Protein AF-A0A7L0NDQ8-F1 (afdb_monomer)

Organism: NCBI:txid1118560

Mean predicted aligned error: 12.48 Å

Nearest PDB structures (foldseek):
  2i13-assembly1_A  TM=5.986E-01  e=2.181E-05  Mus musculus
  6b0r-assembly1_D  TM=6.514E-01  e=5.040E-05  Homo sapiens
  7eyi-assembly1_G  TM=6.797E-01  e=2.495E-04  Homo sapiens
  8ssr-assembly2_D  TM=6.108E-01  e=1.079E-04  Homo sapiens
  7w1m-assembly1_H  TM=6.231E-01  e=1.464E-04  Homo sapiens

Foldseek 3Di:
DPPPPPPDDPDQPQVQAAPVPRDGDNDPVVSVLVVCVVVVVQVQADPVPRDGHVDPVVSVVVVCVVVVD

Secondary structure (DSSP, 8-state):
---------TT----EE-TTT--EESSHHHHHHHHHHHTT---EE-TTT--EESSHHHHHHHHHHHH--

Sequence (69 aa):
LLTHQRTHSPGAHKPDRCPRCGRGFADTAALARHQKSHLGGKPFECGVCGKAFAWSSHLERHRRIHTGE

Radius of gyration: 16.07 Å; Cα contacts (8 Å, |Δi|>4): 65; chains: 1; bounding box: 29×24×41 Å

pLDDT: mean 74.78, std 14.42, range [42.0, 92.5]

Structure (mmCIF, N/CA/C/O backbone):
data_AF-A0A7L0NDQ8-F1
#
_entry.id   AF-A0A7L0NDQ8-F1
#
loop_
_atom_site.group_PDB
_atom_site.id
_atom_site.type_symbol
_atom_site.label_atom_id
_atom_site.label_alt_id
_atom_site.label_comp_id
_atom_site.label_asym_id
_atom_site.label_entity_id
_atom_site.label_seq_id
_atom_site.pdbx_PDB_ins_code
_atom_site.Cartn_x
_atom_site.Cartn_y
_atom_site.Cartn_z
_atom_site.occupancy
_atom_site.B_iso_or_equiv
_atom_site.auth_seq_id
_atom_site.auth_comp_id
_atom_site.auth_asym_id
_atom_site.auth_atom_id
_atom_site.pdbx_PDB_model_num
ATOM 1 N N . LEU A 1 1 ? -15.034 8.977 -24.273 1.00 42.72 1 LEU A N 1
ATOM 2 C CA . LEU A 1 1 ? -14.415 7.872 -23.503 1.00 42.72 1 LEU A CA 1
ATOM 3 C C . LEU A 1 1 ? -13.013 8.316 -23.116 1.00 42.72 1 LEU A C 1
ATOM 5 O O . LEU A 1 1 ? -12.144 8.344 -23.975 1.00 42.72 1 LEU A O 1
ATOM 9 N N . LEU A 1 2 ? -12.832 8.798 -21.884 1.00 42.00 2 LEU A N 1
ATOM 10 C CA . LEU A 1 2 ? -11.560 9.354 -21.414 1.00 42.00 2 LEU A CA 1
ATOM 11 C C . LEU A 1 2 ? -10.499 8.250 -21.411 1.00 42.00 2 LEU A C 1
ATOM 13 O O . LEU A 1 2 ? -10.454 7.404 -20.521 1.00 42.00 2 LEU A O 1
ATOM 17 N N . THR A 1 3 ? -9.675 8.243 -22.455 1.00 43.19 3 THR A N 1
ATOM 18 C CA . THR A 1 3 ? -8.488 7.406 -22.571 1.00 43.19 3 THR A CA 1
ATOM 19 C C . THR A 1 3 ? -7.584 7.726 -21.390 1.00 43.19 3 THR A C 1
ATOM 21 O O . THR A 1 3 ? -6.996 8.806 -21.329 1.00 43.19 3 THR A O 1
ATOM 24 N N . HIS A 1 4 ? -7.490 6.805 -20.435 1.00 47.25 4 HIS A N 1
ATOM 25 C CA . HIS A 1 4 ? -6.504 6.861 -19.367 1.00 47.25 4 HIS A CA 1
ATOM 26 C C . HIS A 1 4 ? -5.117 6.733 -20.010 1.00 47.25 4 HIS A C 1
ATOM 28 O O . HIS A 1 4 ? -4.598 5.628 -20.198 1.00 47.25 4 HIS A O 1
ATOM 34 N N . GLN A 1 5 ? -4.546 7.872 -20.409 1.00 44.41 5 GLN A N 1
ATOM 35 C CA . GLN A 1 5 ? -3.195 7.978 -20.938 1.00 44.41 5 GLN A CA 1
ATOM 36 C C . GLN A 1 5 ? -2.235 7.501 -19.851 1.00 44.41 5 GLN A C 1
ATOM 38 O O . GLN A 1 5 ? -1.933 8.198 -18.885 1.00 44.41 5 GLN A O 1
ATOM 43 N N . ARG A 1 6 ? -1.803 6.246 -19.987 1.00 55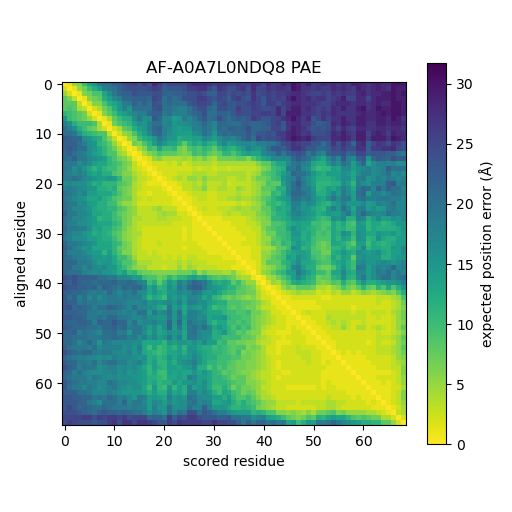.81 6 ARG A N 1
ATOM 44 C CA . ARG A 1 6 ? -0.743 5.669 -19.173 1.00 55.81 6 ARG A CA 1
ATOM 45 C C . ARG A 1 6 ? 0.540 6.375 -19.579 1.00 55.81 6 ARG A C 1
ATOM 47 O O . ARG A 1 6 ? 1.073 6.109 -20.651 1.00 55.81 6 ARG A O 1
ATOM 54 N N . THR A 1 7 ? 1.024 7.252 -18.710 1.00 47.34 7 THR A N 1
ATOM 55 C CA . THR A 1 7 ? 2.380 7.799 -18.736 1.00 47.34 7 THR A CA 1
ATOM 56 C C . THR A 1 7 ? 3.367 6.641 -18.605 1.00 47.34 7 THR A C 1
ATOM 58 O O . THR A 1 7 ? 3.783 6.246 -17.517 1.00 47.34 7 THR A O 1
ATOM 61 N N . HIS A 1 8 ? 3.703 6.032 -19.735 1.00 51.66 8 HIS A N 1
ATOM 62 C CA . HIS A 1 8 ? 4.849 5.150 -19.858 1.00 51.66 8 HIS A CA 1
ATOM 63 C C . HIS A 1 8 ? 5.987 6.000 -20.399 1.00 51.66 8 HIS A C 1
ATOM 65 O O . HIS A 1 8 ? 6.042 6.267 -21.591 1.00 51.66 8 HIS A O 1
ATOM 71 N N . SER A 1 9 ? 6.867 6.463 -19.512 1.00 53.88 9 SER A N 1
ATOM 72 C CA . SER A 1 9 ? 8.134 7.078 -19.908 1.00 53.88 9 SER A CA 1
ATOM 73 C C . SER A 1 9 ? 8.964 6.038 -20.680 1.00 53.88 9 SER A C 1
ATOM 75 O O . SER A 1 9 ? 9.333 5.013 -20.089 1.00 53.88 9 SER A O 1
ATOM 77 N N . PRO A 1 10 ? 9.245 6.250 -21.978 1.00 50.22 10 PRO A N 1
ATOM 78 C CA . PRO A 1 10 ? 10.059 5.343 -22.772 1.00 50.22 10 PRO A CA 1
ATOM 79 C C . PRO A 1 10 ? 11.528 5.637 -22.454 1.00 50.22 10 PRO A C 1
ATOM 81 O O . PRO A 1 10 ? 12.097 6.599 -22.950 1.00 50.22 10 PRO A O 1
ATOM 84 N N . GLY A 1 11 ? 12.136 4.864 -21.557 1.00 54.53 11 GLY A N 1
ATOM 85 C CA . GLY A 1 11 ? 13.558 5.064 -21.246 1.00 54.53 11 GLY A CA 1
ATOM 86 C C . GLY A 1 11 ? 14.100 4.288 -20.054 1.00 54.53 11 GLY A C 1
ATOM 87 O O . GLY A 1 11 ? 15.302 4.095 -19.951 1.00 54.53 11 GLY A O 1
ATOM 88 N N . ALA A 1 12 ? 13.243 3.775 -19.170 1.00 55.97 12 ALA A N 1
ATOM 89 C CA . ALA A 1 12 ? 13.703 2.891 -18.108 1.00 55.97 12 ALA A CA 1
ATOM 90 C C . ALA A 1 12 ? 13.639 1.437 -18.592 1.00 55.97 12 ALA A C 1
ATOM 92 O O . ALA A 1 12 ? 12.544 0.880 -18.727 1.00 55.97 12 ALA A O 1
ATOM 93 N N . HIS A 1 13 ? 14.802 0.827 -18.844 1.00 56.66 13 HIS A N 1
ATOM 94 C CA . HIS A 1 13 ? 14.932 -0.623 -18.981 1.00 56.66 13 HIS A CA 1
ATOM 95 C C . HIS A 1 13 ? 14.449 -1.249 -17.667 1.00 56.66 13 HIS A C 1
ATOM 97 O O . HIS A 1 13 ? 15.143 -1.268 -16.659 1.00 56.66 13 HIS A O 1
ATOM 103 N N . LYS A 1 14 ? 13.182 -1.655 -17.665 1.00 63.06 14 LYS A N 1
ATOM 104 C CA . LYS A 1 14 ? 12.487 -2.274 -16.540 1.00 63.06 14 LYS A CA 1
ATOM 105 C C . LYS A 1 14 ? 12.253 -3.728 -16.936 1.00 63.06 14 LYS A C 1
ATOM 107 O O . LYS A 1 14 ? 11.224 -3.985 -17.574 1.00 63.06 14 LYS A O 1
ATOM 112 N N . PRO A 1 15 ? 13.221 -4.628 -16.674 1.00 64.75 15 PRO A N 1
ATOM 113 C CA . PRO A 1 15 ? 13.105 -6.037 -17.049 1.00 64.75 15 PRO A CA 1
ATOM 114 C C . PRO A 1 15 ? 11.909 -6.681 -16.338 1.00 64.75 15 PRO A C 1
ATOM 116 O O . PRO A 1 15 ? 11.149 -7.439 -16.935 1.00 64.75 15 PRO A O 1
ATOM 119 N N . ASP A 1 16 ? 11.659 -6.261 -15.099 1.00 75.25 16 ASP A N 1
ATOM 120 C CA . ASP A 1 16 ? 10.586 -6.771 -14.262 1.00 75.25 16 ASP A CA 1
ATOM 121 C C . ASP A 1 16 ? 9.280 -5.997 -14.462 1.00 75.25 16 ASP A C 1
ATOM 123 O O . ASP A 1 16 ? 9.007 -4.952 -13.854 1.00 75.25 16 ASP A O 1
ATOM 127 N N . ARG A 1 17 ? 8.437 -6.537 -15.346 1.00 80.44 17 ARG A N 1
ATOM 128 C CA . ARG A 1 17 ? 7.077 -6.046 -15.594 1.00 80.44 17 ARG A CA 1
ATOM 129 C C . ARG A 1 17 ? 6.051 -6.913 -14.885 1.00 80.44 17 ARG A C 1
ATOM 131 O O . ARG A 1 17 ? 6.117 -8.135 -14.888 1.00 80.44 17 ARG A O 1
ATOM 138 N N . CYS A 1 18 ? 5.037 -6.268 -14.320 1.00 80.69 18 CYS A N 1
ATOM 139 C CA . CYS A 1 18 ? 3.916 -6.985 -13.736 1.00 80.69 18 CYS A CA 1
ATOM 140 C C . CYS A 1 18 ? 3.063 -7.647 -14.827 1.00 80.69 18 CYS A C 1
ATOM 142 O O . CYS A 1 18 ? 2.500 -6.915 -15.642 1.00 80.69 18 CYS A O 1
ATOM 144 N N . PRO A 1 19 ? 2.871 -8.980 -14.811 1.00 75.81 19 PRO A N 1
ATOM 145 C CA . PRO A 1 19 ? 2.083 -9.670 -15.833 1.00 75.81 19 PRO A CA 1
ATOM 146 C C . PRO A 1 19 ? 0.590 -9.318 -15.766 1.00 75.81 19 PRO A C 1
ATOM 148 O O . PRO A 1 19 ? -0.106 -9.398 -16.768 1.00 75.81 19 PRO A O 1
ATOM 151 N N . ARG A 1 20 ? 0.089 -8.873 -14.603 1.00 73.88 20 ARG A N 1
ATOM 152 C CA . ARG A 1 20 ? -1.330 -8.534 -14.421 1.00 73.88 20 ARG A CA 1
ATOM 153 C C . ARG A 1 20 ? -1.706 -7.158 -14.974 1.00 73.88 20 ARG A C 1
ATOM 155 O O . ARG A 1 20 ? -2.817 -6.979 -15.453 1.00 73.88 20 ARG A O 1
ATOM 162 N N . CYS A 1 21 ? -0.821 -6.165 -14.871 1.00 79.50 21 CYS A N 1
ATOM 163 C CA . CYS A 1 21 ? -1.155 -4.782 -15.240 1.00 79.50 21 CYS A CA 1
ATOM 164 C C . CYS A 1 21 ? -0.127 -4.091 -16.143 1.00 79.50 21 CYS A C 1
ATOM 166 O O . CYS A 1 21 ? -0.333 -2.933 -16.511 1.00 79.50 21 CYS A O 1
ATOM 168 N N . GLY A 1 22 ? 0.984 -4.748 -16.485 1.00 74.00 22 GLY A N 1
ATOM 169 C CA . GLY A 1 22 ? 2.024 -4.229 -17.378 1.00 74.00 22 GLY A CA 1
ATOM 170 C C . GLY A 1 22 ? 2.857 -3.080 -16.803 1.00 74.00 22 GLY A C 1
ATOM 171 O O . GLY A 1 22 ? 3.513 -2.363 -17.554 1.00 74.00 22 GLY A O 1
ATOM 172 N N . ARG A 1 23 ? 2.808 -2.831 -15.486 1.00 77.69 23 ARG A N 1
ATOM 173 C CA . ARG A 1 23 ? 3.648 -1.810 -14.839 1.00 77.69 23 ARG A CA 1
ATOM 174 C C . ARG A 1 23 ? 5.084 -2.324 -14.718 1.00 77.69 23 ARG A C 1
ATOM 176 O O . ARG A 1 23 ? 5.283 -3.428 -14.226 1.00 77.69 23 ARG A O 1
ATOM 183 N N . GLY A 1 24 ? 6.059 -1.532 -15.167 1.00 79.69 24 GLY A N 1
ATOM 184 C CA . GLY A 1 24 ? 7.482 -1.866 -15.068 1.00 79.69 24 GLY A CA 1
ATOM 185 C C . GLY A 1 24 ? 8.133 -1.316 -13.799 1.00 79.69 24 GLY A C 1
ATOM 186 O O . GLY A 1 24 ? 7.889 -0.159 -13.426 1.00 79.69 24 GLY A O 1
ATOM 187 N N . PHE A 1 25 ? 8.991 -2.127 -13.189 1.00 82.06 25 PHE A N 1
ATOM 188 C CA . PHE A 1 25 ? 9.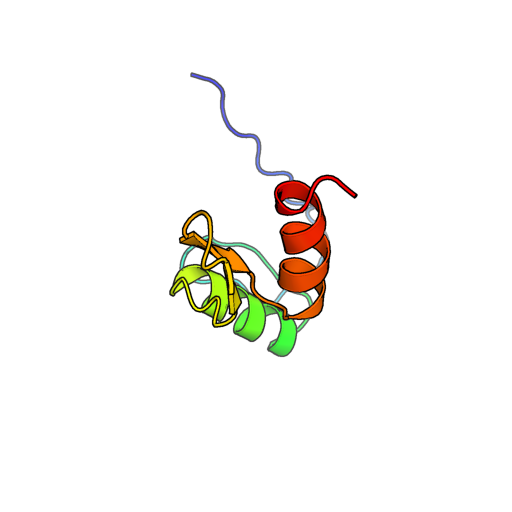746 -1.833 -11.972 1.00 82.06 25 PHE A CA 1
ATOM 189 C C . PHE A 1 25 ? 11.251 -1.912 -12.245 1.00 82.06 25 PHE A C 1
ATOM 191 O O . PHE A 1 25 ? 11.674 -2.567 -13.193 1.00 82.06 25 PHE A O 1
ATOM 198 N N . ALA A 1 26 ? 12.041 -1.180 -11.455 1.00 80.12 26 ALA A N 1
ATOM 199 C CA . ALA A 1 26 ? 13.498 -1.153 -11.595 1.00 80.12 26 ALA A CA 1
ATOM 200 C C . ALA A 1 26 ? 14.164 -2.437 -11.065 1.00 80.12 26 ALA A C 1
ATOM 202 O O . ALA A 1 26 ? 15.269 -2.765 -11.476 1.00 80.12 26 A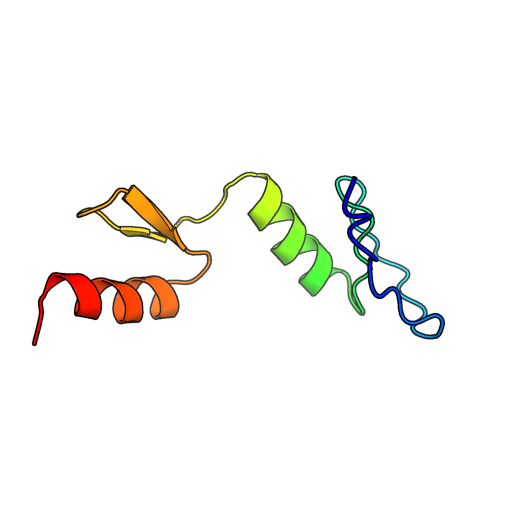LA A O 1
ATOM 203 N N . ASP A 1 27 ? 13.469 -3.174 -10.196 1.00 83.12 27 ASP A N 1
ATOM 204 C CA . ASP A 1 27 ? 13.987 -4.338 -9.488 1.00 83.12 27 ASP A CA 1
ATOM 205 C C . ASP A 1 27 ? 12.870 -5.350 -9.167 1.00 83.12 27 ASP A C 1
ATOM 207 O O . ASP A 1 27 ? 11.688 -5.004 -9.016 1.00 83.12 27 ASP A O 1
ATOM 211 N N . THR A 1 28 ? 13.266 -6.622 -9.053 1.00 83.44 28 THR A N 1
ATOM 212 C CA . THR A 1 28 ? 12.391 -7.769 -8.746 1.00 83.44 28 THR A CA 1
ATOM 213 C C . THR A 1 28 ? 11.700 -7.616 -7.389 1.00 83.44 28 THR A C 1
ATOM 215 O O . THR A 1 28 ? 10.538 -7.993 -7.236 1.00 83.44 28 THR A O 1
ATOM 218 N N . ALA A 1 29 ? 12.365 -7.006 -6.401 1.00 84.12 29 ALA A N 1
ATOM 219 C CA . ALA A 1 29 ? 11.807 -6.760 -5.072 1.00 84.12 29 ALA A CA 1
ATOM 220 C C . ALA A 1 29 ? 10.624 -5.776 -5.118 1.00 84.12 29 ALA A C 1
ATOM 222 O O . ALA A 1 29 ? 9.569 -6.031 -4.516 1.00 84.12 29 ALA A O 1
ATOM 223 N N . ALA A 1 30 ? 10.749 -4.674 -5.868 1.00 82.19 30 ALA A N 1
ATOM 224 C CA . ALA A 1 30 ? 9.640 -3.756 -6.096 1.00 82.19 30 ALA A CA 1
ATOM 225 C C . ALA A 1 30 ? 8.496 -4.416 -6.878 1.00 82.19 30 ALA A C 1
ATOM 227 O O . ALA A 1 30 ? 7.329 -4.185 -6.529 1.00 82.19 30 ALA A O 1
ATOM 228 N N . LEU A 1 31 ? 8.803 -5.268 -7.866 1.00 84.69 31 LEU A N 1
ATOM 229 C CA . LEU A 1 31 ? 7.782 -6.038 -8.578 1.00 84.69 31 LEU A CA 1
ATOM 230 C C . LEU A 1 31 ? 7.048 -7.010 -7.642 1.00 84.69 31 LEU A C 1
ATOM 232 O O . LEU A 1 31 ? 5.817 -7.018 -7.634 1.00 84.69 31 LEU A O 1
ATOM 236 N N . ALA A 1 32 ? 7.761 -7.781 -6.821 1.00 82.88 32 ALA A N 1
ATOM 237 C CA . ALA A 1 32 ? 7.169 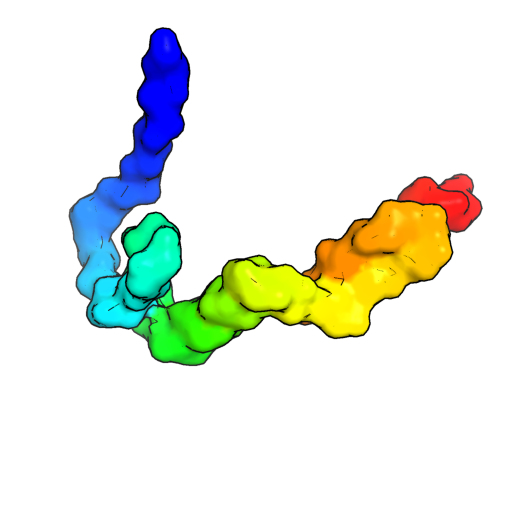-8.739 -5.887 1.00 82.88 32 ALA A CA 1
ATOM 238 C C . ALA A 1 32 ? 6.256 -8.042 -4.864 1.00 82.88 32 ALA A C 1
ATOM 240 O O . ALA A 1 32 ? 5.126 -8.475 -4.618 1.00 82.88 32 ALA A O 1
ATOM 241 N N . ARG A 1 33 ? 6.689 -6.899 -4.314 1.00 80.06 33 ARG A N 1
ATOM 242 C CA . ARG A 1 33 ? 5.848 -6.065 -3.437 1.00 80.06 33 ARG A CA 1
ATOM 243 C C . ARG A 1 33 ? 4.606 -5.552 -4.163 1.00 80.06 33 ARG A C 1
ATOM 245 O O . ARG A 1 33 ? 3.518 -5.537 -3.589 1.00 80.06 33 ARG A O 1
ATOM 252 N N . HIS A 1 34 ? 4.746 -5.144 -5.419 1.00 83.00 34 HIS A N 1
ATOM 253 C CA . HIS A 1 34 ? 3.613 -4.719 -6.228 1.00 83.00 34 HIS A CA 1
ATOM 254 C C . HIS A 1 34 ? 2.649 -5.874 -6.536 1.00 83.00 34 HIS A C 1
ATOM 256 O O . HIS A 1 34 ? 1.437 -5.685 -6.455 1.00 83.00 34 HIS A O 1
ATOM 262 N N . GLN A 1 35 ? 3.145 -7.076 -6.824 1.00 78.88 35 GLN A N 1
ATOM 263 C CA . GLN A 1 35 ? 2.306 -8.254 -7.044 1.00 78.88 35 GLN A CA 1
ATOM 264 C C . GLN A 1 35 ? 1.452 -8.594 -5.815 1.00 78.88 35 GLN A C 1
ATOM 266 O O . GLN A 1 35 ? 0.274 -8.910 -5.968 1.00 78.88 35 GLN A O 1
ATOM 271 N N . LYS A 1 36 ? 1.974 -8.408 -4.596 1.00 76.38 36 LYS A N 1
ATOM 272 C CA . LYS A 1 36 ? 1.177 -8.559 -3.361 1.00 76.38 36 LYS A CA 1
ATOM 273 C C . LYS A 1 36 ? -0.016 -7.597 -3.289 1.00 76.38 36 LYS A C 1
ATOM 275 O O . LYS A 1 36 ? -1.063 -7.971 -2.770 1.00 76.38 36 LYS A O 1
ATOM 280 N N . SER A 1 37 ? 0.091 -6.399 -3.875 1.00 73.50 37 SER A N 1
ATOM 281 C CA . SER A 1 37 ? -1.038 -5.453 -3.937 1.00 73.50 37 SER A CA 1
ATOM 282 C C . SER A 1 37 ? -2.193 -5.942 -4.814 1.00 73.50 37 SER A C 1
ATOM 284 O O . SER A 1 37 ? -3.344 -5.614 -4.540 1.00 73.50 37 SER A O 1
ATOM 286 N N . HIS A 1 38 ? -1.901 -6.765 -5.826 1.00 74.44 38 HIS A N 1
ATOM 287 C CA . HIS A 1 38 ? -2.909 -7.342 -6.718 1.00 74.44 38 HIS A CA 1
ATOM 288 C C . HIS A 1 38 ? -3.703 -8.472 -6.072 1.00 74.44 38 HIS A C 1
ATOM 290 O O . HIS A 1 38 ? -4.854 -8.698 -6.428 1.00 74.44 38 HIS A O 1
ATOM 296 N N . LEU A 1 39 ? -3.093 -9.181 -5.126 1.00 67.94 39 LEU A N 1
ATOM 297 C CA . LEU A 1 39 ? -3.745 -10.224 -4.334 1.00 67.94 39 LEU A CA 1
ATOM 298 C C . LEU A 1 39 ? -4.622 -9.639 -3.215 1.00 67.94 39 LEU A C 1
ATOM 300 O O . LEU A 1 39 ? -5.132 -10.388 -2.394 1.00 67.94 39 LEU A O 1
ATOM 304 N N . GLY A 1 40 ? -4.753 -8.308 -3.132 1.00 65.25 40 GLY A N 1
ATOM 305 C CA . GLY A 1 40 ? -5.404 -7.657 -1.997 1.00 65.25 40 GLY A CA 1
ATOM 306 C C . GLY A 1 40 ? -4.660 -7.887 -0.679 1.00 65.25 40 GLY A C 1
ATOM 307 O O . GLY A 1 40 ? -5.214 -7.597 0.373 1.00 65.25 40 GLY A O 1
ATOM 308 N N . GLY A 1 41 ? -3.411 -8.380 -0.740 1.00 64.44 41 GLY A N 1
ATOM 309 C CA . GLY A 1 41 ? -2.545 -8.732 0.383 1.00 64.44 41 GLY A CA 1
ATOM 310 C C . GLY A 1 41 ? -2.090 -7.487 1.124 1.00 64.44 41 GLY A C 1
ATOM 311 O O . GLY A 1 41 ? -0.946 -7.043 1.030 1.00 64.44 41 GLY A O 1
ATOM 312 N N . LYS A 1 42 ? -3.040 -6.884 1.812 1.00 72.44 42 LYS A N 1
ATOM 313 C CA . LYS A 1 42 ? -2.883 -5.735 2.668 1.00 72.44 42 LYS A CA 1
ATOM 314 C C . LYS A 1 42 ? -3.159 -6.257 4.071 1.00 72.44 42 LYS A C 1
ATOM 316 O O . LYS A 1 42 ? -4.300 -6.206 4.513 1.00 72.44 42 LYS A O 1
ATOM 321 N N . PRO A 1 43 ? -2.142 -6.828 4.738 1.00 75.19 43 PRO A N 1
ATOM 322 C CA . PRO A 1 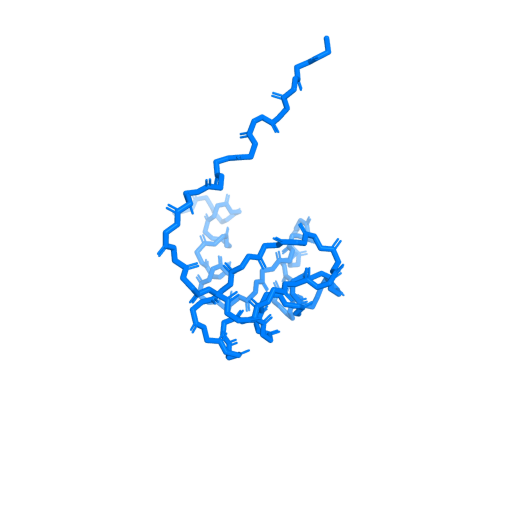43 ? -2.349 -7.521 6.007 1.00 75.19 43 PRO A CA 1
ATOM 323 C C . PRO A 1 43 ? -2.813 -6.576 7.123 1.00 75.19 43 PRO A C 1
ATOM 325 O O . PRO A 1 43 ? -3.215 -7.030 8.185 1.00 75.19 43 PRO A 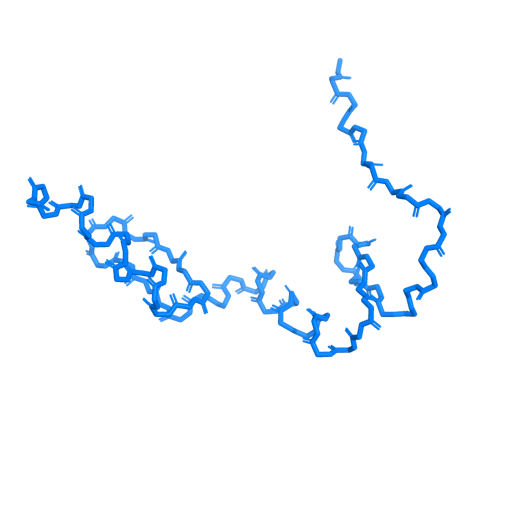O 1
ATOM 328 N N . PHE A 1 44 ? -2.753 -5.262 6.894 1.00 86.62 44 PHE A N 1
ATOM 329 C CA . PHE A 1 44 ? -3.132 -4.246 7.859 1.00 86.62 44 PHE A CA 1
ATOM 330 C C . PHE A 1 44 ? -4.504 -3.674 7.503 1.00 86.62 44 PHE A C 1
ATOM 332 O O . PHE A 1 44 ? -4.600 -2.719 6.730 1.00 86.62 44 PHE A O 1
ATOM 339 N N . GLU A 1 45 ? -5.563 -4.254 8.057 1.00 84.44 45 GLU A N 1
ATOM 340 C CA . GLU A 1 45 ? -6.938 -3.782 7.883 1.00 84.44 45 GLU A CA 1
ATOM 341 C C . GLU A 1 45 ? -7.363 -2.822 9.000 1.00 84.44 45 GLU A C 1
ATOM 343 O O . GLU A 1 45 ? -7.039 -3.002 10.172 1.00 84.44 45 GLU A O 1
ATOM 348 N N . CYS A 1 46 ? -8.091 -1.769 8.633 1.00 88.00 46 CYS A N 1
ATOM 349 C CA . CYS A 1 46 ? -8.742 -0.887 9.585 1.00 88.00 46 CYS A CA 1
ATOM 350 C C . CYS A 1 46 ? -10.033 -1.524 10.097 1.00 88.00 46 CYS A C 1
ATOM 352 O O . CYS A 1 46 ? -11.008 -1.598 9.358 1.00 88.00 46 CYS A O 1
ATOM 354 N N . GLY A 1 47 ? -10.073 -1.875 11.383 1.00 85.50 47 GLY A N 1
ATOM 355 C CA . GLY A 1 47 ? -11.268 -2.449 12.013 1.00 85.50 47 GLY A CA 1
ATOM 356 C C . GLY A 1 47 ? -12.490 -1.520 12.094 1.00 85.50 47 GLY A C 1
ATOM 357 O O . GLY A 1 47 ? -13.570 -1.993 12.414 1.00 85.50 47 GLY A O 1
ATOM 358 N N . VAL A 1 48 ? -12.349 -0.217 11.806 1.00 86.00 48 VAL A N 1
ATOM 359 C CA . VAL A 1 48 ? -13.471 0.747 11.833 1.00 86.00 48 VAL A CA 1
ATOM 360 C C . VAL A 1 48 ? -14.203 0.808 10.490 1.00 86.00 48 VAL A C 1
ATOM 362 O O . VAL A 1 48 ? -15.424 0.883 10.456 1.00 86.00 48 VAL A O 1
ATOM 365 N N . CYS A 1 49 ? -13.476 0.786 9.369 1.00 88.38 49 CYS A N 1
ATOM 366 C CA . CYS A 1 49 ? -14.065 0.980 8.036 1.00 88.38 49 CYS A CA 1
ATOM 367 C C . CYS A 1 49 ? -13.676 -0.088 7.002 1.00 88.38 49 CYS A C 1
ATOM 369 O O . CYS A 1 49 ? -13.965 0.078 5.818 1.00 88.38 49 CYS A O 1
ATOM 371 N N . GLY A 1 50 ? -12.967 -1.143 7.411 1.00 79.56 50 GLY A N 1
ATOM 372 C CA . GLY A 1 50 ? -12.534 -2.241 6.541 1.00 79.56 50 GLY A CA 1
ATOM 373 C C . GLY A 1 50 ? -11.473 -1.853 5.503 1.00 79.56 50 GLY A C 1
ATOM 374 O O . GLY A 1 50 ? -11.146 -2.636 4.613 1.00 79.56 50 GLY A O 1
ATOM 375 N N . LYS A 1 51 ? -10.912 -0.633 5.556 1.00 81.44 51 LYS A N 1
ATOM 376 C CA . LYS A 1 51 ? -9.844 -0.234 4.627 1.00 81.44 51 LYS A CA 1
ATOM 377 C C . LYS A 1 51 ? -8.551 -0.962 4.957 1.00 81.44 51 LYS A C 1
ATOM 379 O O . LYS A 1 51 ? -7.975 -0.761 6.021 1.00 81.44 51 LYS A O 1
ATOM 384 N N . ALA A 1 52 ? -8.040 -1.712 3.990 1.00 82.56 52 ALA A N 1
ATOM 385 C CA . ALA A 1 52 ? -6.755 -2.375 4.112 1.00 82.56 52 ALA A CA 1
ATOM 386 C C . ALA A 1 52 ? -5.589 -1.530 3.564 1.00 82.56 52 ALA A C 1
ATOM 388 O O . ALA A 1 52 ? -5.717 -0.804 2.559 1.00 82.56 52 ALA A O 1
ATOM 389 N N . PHE A 1 53 ? -4.419 -1.679 4.190 1.00 84.44 53 PHE A N 1
ATOM 390 C CA . PHE A 1 53 ? -3.152 -1.007 3.895 1.00 84.44 53 PHE A CA 1
ATOM 391 C C . PHE A 1 53 ? -2.002 -2.011 3.739 1.00 84.44 53 PHE A C 1
ATOM 393 O O . PHE A 1 53 ? -1.967 -3.069 4.359 1.00 84.44 53 PHE A O 1
ATOM 400 N N . ALA A 1 54 ? -1.028 -1.665 2.894 1.00 81.25 54 ALA A N 1
ATOM 401 C CA . ALA A 1 54 ? 0.145 -2.508 2.657 1.00 81.25 54 ALA A CA 1
ATOM 402 C C . ALA A 1 54 ? 1.182 -2.444 3.795 1.00 81.25 54 ALA A C 1
ATOM 404 O O . ALA A 1 54 ? 1.993 -3.355 3.923 1.00 81.25 54 ALA A O 1
ATOM 405 N N . TRP A 1 55 ? 1.157 -1.381 4.607 1.00 83.88 55 TRP A N 1
ATOM 406 C CA . TRP A 1 55 ? 2.108 -1.133 5.693 1.00 83.88 55 TRP A CA 1
ATOM 407 C C . TRP A 1 55 ? 1.380 -0.693 6.964 1.00 83.88 55 TRP A C 1
ATOM 409 O O . TRP A 1 55 ? 0.416 0.073 6.886 1.00 83.88 55 TRP A O 1
ATOM 419 N N . SER A 1 56 ? 1.885 -1.124 8.122 1.00 87.94 56 SER A N 1
ATOM 420 C CA . SER A 1 56 ? 1.346 -0.773 9.443 1.00 87.94 56 SER A CA 1
ATOM 421 C C . SER A 1 56 ? 1.368 0.734 9.697 1.00 87.94 56 SER A C 1
ATOM 423 O O . SER A 1 56 ? 0.374 1.291 10.143 1.00 87.94 56 SER A O 1
ATOM 425 N N . SER A 1 57 ? 2.443 1.427 9.312 1.00 91.12 57 SER A N 1
ATOM 426 C CA . SER A 1 57 ? 2.565 2.887 9.451 1.00 91.12 57 SER A CA 1
ATOM 427 C C . SER A 1 57 ? 1.468 3.660 8.707 1.00 91.12 57 SER A C 1
ATOM 429 O O . SER A 1 57 ? 1.014 4.714 9.154 1.00 91.12 57 SER A O 1
ATOM 431 N N . HIS A 1 58 ? 1.006 3.133 7.569 1.00 91.12 58 HIS A N 1
ATOM 432 C CA . HIS A 1 58 ? -0.102 3.718 6.821 1.00 91.12 58 HIS A CA 1
ATOM 433 C C . HIS A 1 58 ? -1.449 3.469 7.497 1.00 91.12 58 HIS A C 1
ATOM 435 O O . HIS A 1 58 ? -2.272 4.385 7.507 1.00 91.12 58 HIS A O 1
ATOM 441 N N . LEU A 1 59 ? -1.657 2.276 8.066 1.00 91.88 59 LEU A N 1
ATOM 442 C CA . LEU A 1 59 ? -2.841 1.979 8.869 1.00 91.88 59 LEU A CA 1
ATOM 443 C C . LEU A 1 59 ? -2.892 2.880 10.110 1.00 91.88 59 LEU A C 1
ATOM 445 O O . LEU A 1 59 ? -3.915 3.507 10.350 1.00 91.88 59 LEU A O 1
ATOM 449 N N . GLU A 1 60 ? -1.793 3.019 10.847 1.00 91.69 60 GLU A N 1
ATOM 450 C CA . GLU A 1 60 ? -1.722 3.862 12.050 1.00 91.69 60 GLU A CA 1
ATOM 451 C C . GLU A 1 60 ? -2.022 5.331 11.734 1.00 91.69 60 GLU A C 1
ATOM 453 O O . GLU A 1 60 ? -2.879 5.949 12.366 1.00 91.69 60 GLU A O 1
ATOM 458 N N . ARG A 1 61 ? -1.417 5.887 10.672 1.00 92.19 61 ARG A N 1
ATOM 459 C CA . ARG A 1 61 ? -1.773 7.238 10.210 1.00 92.19 61 ARG A CA 1
ATOM 460 C C . ARG A 1 61 ? -3.249 7.341 9.835 1.00 92.19 61 ARG A C 1
ATOM 462 O O . ARG A 1 61 ? -3.852 8.376 10.094 1.00 92.19 61 ARG A O 1
ATOM 469 N N . HIS A 1 62 ? -3.806 6.312 9.205 1.00 92.50 62 HIS A N 1
ATOM 470 C CA . HIS A 1 62 ? -5.218 6.282 8.854 1.00 92.50 62 HIS A CA 1
ATOM 471 C C . HIS A 1 62 ? -6.119 6.203 10.090 1.00 92.50 62 HIS A C 1
ATOM 473 O O . HIS A 1 62 ? -7.152 6.849 10.105 1.00 92.50 62 HIS A O 1
ATOM 479 N N . ARG A 1 63 ? -5.753 5.486 11.152 1.00 91.38 63 ARG A N 1
ATOM 480 C CA . ARG A 1 63 ? -6.596 5.403 12.357 1.00 91.38 63 ARG A CA 1
ATOM 481 C C . ARG A 1 63 ? -6.869 6.769 12.987 1.00 91.38 63 ARG A C 1
ATOM 483 O O . ARG A 1 63 ? -7.979 6.980 13.459 1.00 91.38 63 ARG A O 1
ATOM 490 N N . ARG A 1 64 ? -5.925 7.710 12.874 1.00 91.25 64 ARG A N 1
ATOM 491 C CA . ARG A 1 64 ? -6.097 9.095 13.344 1.00 91.25 64 ARG A CA 1
ATOM 492 C C . ARG A 1 64 ? -7.291 9.821 12.720 1.00 91.25 64 ARG A C 1
ATOM 494 O O . ARG A 1 64 ? -7.896 10.660 13.368 1.00 91.25 64 ARG A O 1
ATOM 501 N N . ILE A 1 65 ? -7.681 9.470 11.490 1.00 90.00 65 ILE A N 1
ATOM 502 C CA . ILE A 1 65 ? -8.853 10.096 10.857 1.00 90.00 65 ILE A CA 1
ATOM 503 C C . ILE A 1 65 ? -10.184 9.635 11.462 1.00 90.00 65 ILE A C 1
ATOM 505 O O . ILE A 1 65 ? -11.190 10.300 11.257 1.00 90.00 65 ILE A O 1
ATOM 509 N N . HIS A 1 66 ? -10.200 8.502 12.173 1.00 87.50 66 HIS A N 1
ATOM 510 C CA . HIS A 1 66 ? -11.396 7.994 12.854 1.00 87.50 66 HIS A CA 1
ATOM 511 C C . HIS A 1 66 ? -11.481 8.472 14.295 1.00 87.50 66 HIS A C 1
ATOM 513 O O . HIS A 1 66 ? -12.579 8.646 14.806 1.00 87.50 66 HIS A O 1
ATOM 519 N N . THR A 1 67 ? -10.335 8.666 14.952 1.00 81.94 67 THR A N 1
ATOM 520 C CA . THR A 1 67 ? -10.296 9.141 16.338 1.00 81.94 67 THR A CA 1
ATOM 521 C C . THR A 1 67 ? -10.547 10.640 16.454 1.00 81.94 67 THR A C 1
ATOM 523 O O . THR 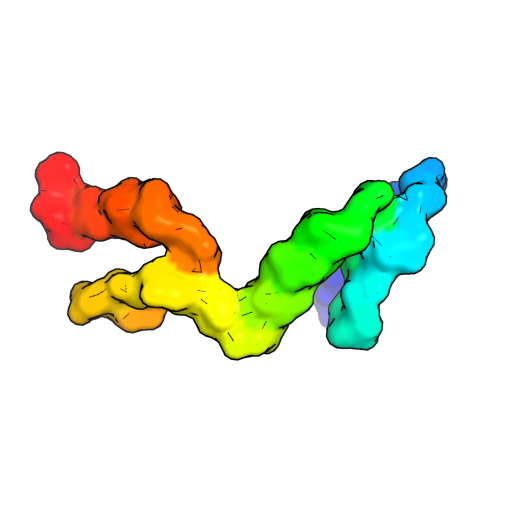A 1 67 ? -10.941 11.077 17.522 1.00 81.94 67 THR A O 1
ATOM 526 N N . GLY A 1 68 ? -10.393 11.415 15.372 1.00 68.44 68 GLY A N 1
ATOM 527 C CA . GLY A 1 68 ?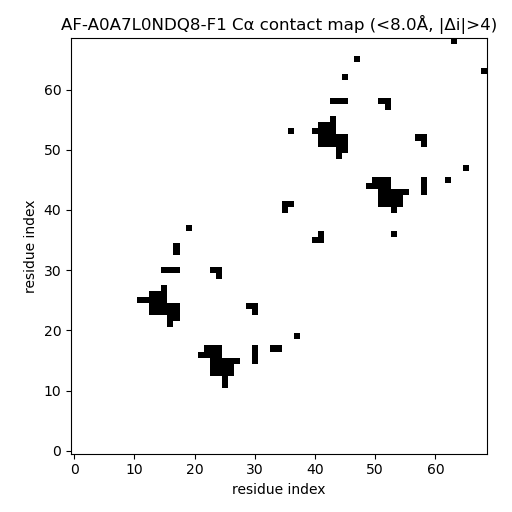 -10.803 12.826 15.342 1.00 68.44 68 GLY A CA 1
ATOM 528 C C . GLY A 1 68 ? -10.052 13.749 16.313 1.00 68.44 68 GLY A C 1
ATOM 529 O O . GLY A 1 68 ? -10.490 14.881 16.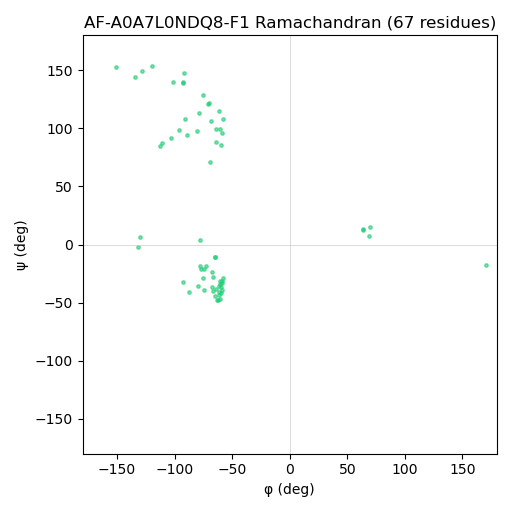495 1.00 68.44 68 GLY A O 1
ATOM 530 N N . GLU A 1 69 ? -8.948 13.277 16.899 1.00 54.53 69 GLU A N 1
ATOM 531 C CA . GLU A 1 69 ? -7.990 14.041 17.714 1.00 54.53 69 GLU A CA 1
ATOM 532 C C . GLU A 1 69 ? -6.720 14.372 16.920 1.00 54.53 69 GLU A C 1
ATOM 534 O O . GLU A 1 69 ? -6.198 13.472 16.209 1.00 54.53 69 GLU A O 1
#

InterPro domains:
  IPR013087 Zinc finger C2H2-type [PF00096] (17-38)
  IPR013087 Zinc finger C2H2-type [PF00096] (44-66)
  IPR013087 Zinc finger C2H2-type [PS00028] (18-38)
  IPR013087 Zinc finger C2H2-type [PS00028] (46-66)
  IPR013087 Zinc finger C2H2-type [PS50157] (16-43)
  IPR013087 Zinc finger C2H2-type [PS50157] (44-69)
  IPR013087 Zinc finger C2H2-type [SM00355] (16-38)
  IPR013087 Zinc finger C2H2-type [SM00355] (44-66)
  IPR036236 Zinc finger C2H2 superfamily [SSF57667] (14-66)

Solvent-accessible surface area (backbone atoms only — not comparable to full-atom values): 4470 Å² total; per-residue (Å²): 129,87,74,80,79,74,87,70,78,89,79,71,87,34,87,38,52,40,90,88,79,67,53,65,23,91,40,64,67,59,36,53,58,51,53,36,59,75,70,65,58,27,89,33,61,35,92,87,78,69,54,60,23,83,42,63,72,58,38,57,61,50,50,43,74,74,68,76,112